Protein AF-A0AAJ6TEU2-F1 (afdb_monomer_lite)

Foldseek 3Di:
DDDDDDDDDDDDDDDDDPPDDPPDDPPPPPPDPPPPPVPDDDDDDDDDDDDPPPDPVPPDDPDPPPVPPPPDDPVVVVVVVVVVVVVVVVVVVVVVVVVVVVVVVVVVVVCVVVQCVVCVVPVDHPVVVVVVVVVVVVVVVVD

Organism: Populus euphratica (NCBI:txid75702)

InterPro domains:
  IPR053091 Photosystem II Assembly and Photoprotection-Related Protein [PTHR37752] (20-142)

Structure (mmCIF, N/CA/C/O backbone):
data_AF-A0AAJ6TEU2-F1
#
_entry.id   AF-A0AAJ6TEU2-F1
#
loop_
_atom_site.group_PDB
_atom_site.id
_atom_site.type_symbol
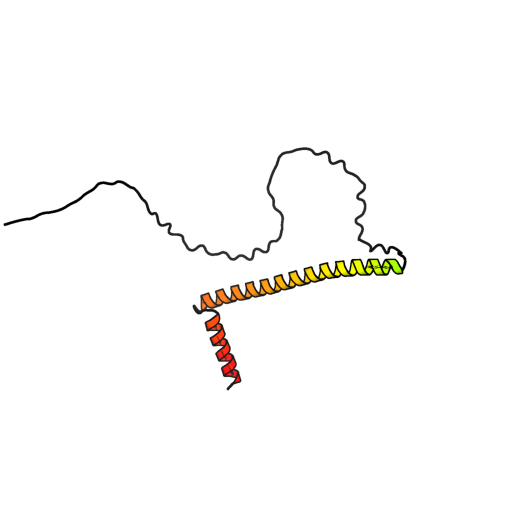_atom_site.label_atom_id
_atom_site.label_alt_id
_atom_site.label_comp_id
_atom_site.label_asym_id
_atom_site.label_entity_id
_atom_site.label_seq_id
_atom_site.pdbx_PDB_ins_code
_atom_site.Cartn_x
_atom_site.Cartn_y
_atom_site.Cartn_z
_atom_site.occupancy
_atom_site.B_iso_or_equiv
_atom_site.auth_seq_id
_atom_site.auth_comp_id
_atom_site.auth_asym_id
_atom_site.auth_atom_id
_atom_site.pdbx_PDB_model_num
ATOM 1 N N . MET A 1 1 ? 8.994 12.769 89.464 1.00 35.25 1 MET A N 1
ATOM 2 C CA . MET A 1 1 ? 10.090 11.784 89.547 1.00 35.25 1 MET A CA 1
ATOM 3 C C . MET A 1 1 ? 10.290 11.181 88.164 1.00 35.25 1 MET A C 1
ATOM 5 O O . MET A 1 1 ? 9.342 10.594 87.674 1.00 35.25 1 MET A O 1
ATOM 9 N N . VAL A 1 2 ? 11.489 11.404 87.589 1.00 37.72 2 VAL A N 1
ATOM 10 C CA . VAL A 1 2 ? 12.200 10.621 86.538 1.00 37.72 2 VAL A CA 1
ATOM 11 C C . VAL A 1 2 ? 11.447 10.463 85.195 1.00 37.72 2 VAL A C 1
ATOM 13 O O . VAL A 1 2 ? 10.457 9.755 85.142 1.00 37.72 2 VAL A O 1
ATOM 16 N N . SER A 1 3 ? 11.737 11.139 84.071 1.00 33.59 3 SER A N 1
ATOM 17 C CA . SER A 1 3 ? 12.985 11.438 83.327 1.00 33.59 3 SER A CA 1
ATOM 18 C C . SER A 1 3 ? 13.841 10.227 82.942 1.00 33.59 3 SER A C 1
ATOM 20 O O . SER A 1 3 ? 14.614 9.770 83.769 1.00 33.59 3 SER A O 1
ATOM 22 N N . MET A 1 4 ? 13.772 9.803 81.673 1.00 33.78 4 MET A N 1
ATOM 23 C CA . MET A 1 4 ? 14.919 9.493 80.787 1.00 33.78 4 MET A CA 1
ATOM 24 C C . MET A 1 4 ? 14.412 9.693 79.335 1.00 33.78 4 MET A C 1
ATOM 26 O O . MET A 1 4 ? 13.364 9.153 78.999 1.00 33.78 4 MET A O 1
ATOM 30 N N . SER A 1 5 ? 14.916 10.623 78.502 1.00 35.38 5 SER A N 1
ATOM 31 C CA . SER A 1 5 ? 16.232 10.671 77.811 1.00 35.38 5 SER A CA 1
ATOM 32 C C . SER A 1 5 ? 16.581 9.342 77.142 1.00 35.38 5 SER A C 1
ATOM 34 O O . SER A 1 5 ? 16.480 8.307 77.776 1.00 35.38 5 SER A O 1
ATOM 36 N N . SER A 1 6 ? 17.063 9.222 75.913 1.00 38.94 6 SER A N 1
ATOM 37 C CA . SER A 1 6 ? 17.474 10.091 74.800 1.00 38.94 6 SER A CA 1
ATOM 38 C C . SER A 1 6 ? 17.760 9.085 73.652 1.00 38.94 6 SER A C 1
ATOM 40 O O . SER A 1 6 ? 17.870 7.889 73.903 1.00 38.94 6 SER A O 1
ATOM 42 N N . CYS A 1 7 ? 17.797 9.441 72.374 1.00 36.44 7 CYS A N 1
ATOM 43 C CA . CYS A 1 7 ? 19.054 9.820 71.735 1.00 36.44 7 CYS A CA 1
ATOM 44 C C . CYS A 1 7 ? 18.768 10.488 70.391 1.00 36.44 7 CYS A C 1
ATOM 46 O O . CYS A 1 7 ? 18.311 9.867 69.434 1.00 36.44 7 CYS A O 1
ATOM 48 N N . LEU A 1 8 ? 19.115 11.769 70.352 1.00 40.22 8 LEU A N 1
ATOM 49 C CA . LEU A 1 8 ? 19.570 12.458 69.162 1.00 40.22 8 LEU A CA 1
ATOM 50 C C . LEU A 1 8 ? 20.833 11.758 68.648 1.00 40.22 8 LEU A C 1
ATOM 52 O O . LEU A 1 8 ? 21.784 11.574 69.405 1.00 40.22 8 LEU A O 1
ATOM 56 N N . LEU A 1 9 ? 20.876 11.467 67.355 1.00 32.38 9 LEU A N 1
ATOM 57 C CA . LEU A 1 9 ? 22.127 11.421 66.609 1.00 32.38 9 LEU A CA 1
ATOM 58 C C . LEU A 1 9 ? 21.948 12.306 65.383 1.00 32.38 9 LEU A C 1
ATOM 60 O O . LEU A 1 9 ? 21.517 11.892 64.312 1.00 32.38 9 LEU A O 1
ATOM 64 N N . SER A 1 10 ? 22.241 13.581 65.619 1.00 32.81 10 SER A N 1
ATOM 65 C CA . SER A 1 10 ? 22.648 14.511 64.583 1.00 32.81 10 SER A CA 1
ATOM 66 C C . SER A 1 10 ? 24.010 14.047 64.071 1.00 32.81 10 SER A C 1
ATOM 68 O O . SER A 1 10 ? 24.977 14.028 64.831 1.00 32.81 10 SER A O 1
ATOM 70 N N . ILE A 1 11 ? 24.088 13.657 62.801 1.00 39.66 11 ILE A N 1
ATOM 71 C CA . ILE A 1 11 ? 25.348 13.635 62.060 1.00 39.66 11 ILE A CA 1
ATOM 72 C C . ILE A 1 11 ? 25.158 14.573 60.876 1.00 39.66 11 ILE A C 1
ATOM 74 O O . ILE A 1 11 ? 24.444 14.283 59.918 1.00 39.66 11 ILE A O 1
ATOM 78 N N . ASN A 1 12 ? 25.794 15.735 61.004 1.00 43.97 12 ASN A N 1
ATOM 79 C CA . ASN A 1 12 ? 26.042 16.678 59.928 1.00 43.97 12 ASN A CA 1
ATOM 80 C C . ASN A 1 12 ? 26.707 15.966 58.745 1.00 43.97 12 ASN A C 1
ATOM 82 O O . ASN A 1 12 ? 27.789 15.399 58.880 1.00 43.97 12 ASN A O 1
ATOM 86 N N . GLY A 1 13 ? 26.089 16.078 57.575 1.00 37.38 13 GLY A N 1
ATOM 87 C CA . GLY A 1 13 ? 26.661 15.683 56.297 1.00 37.38 13 GLY A CA 1
ATOM 88 C C . GLY A 1 13 ? 25.999 16.492 55.194 1.00 37.38 13 GLY A C 1
ATOM 89 O O . GLY A 1 13 ? 24.985 16.085 54.639 1.00 37.38 13 GLY A O 1
ATOM 90 N N . ASN A 1 14 ? 26.547 17.671 54.913 1.00 44.34 14 ASN A N 1
ATOM 91 C CA . ASN A 1 14 ? 26.162 18.491 53.773 1.00 44.34 14 ASN A CA 1
ATOM 92 C C . ASN A 1 14 ? 26.343 17.697 52.472 1.00 44.34 14 ASN A C 1
ATOM 94 O O . ASN A 1 14 ? 27.474 17.487 52.051 1.00 44.34 14 ASN A O 1
ATOM 98 N N . PHE A 1 15 ? 25.251 17.352 51.795 1.00 38.97 15 PHE A N 1
ATOM 99 C CA . PHE A 1 15 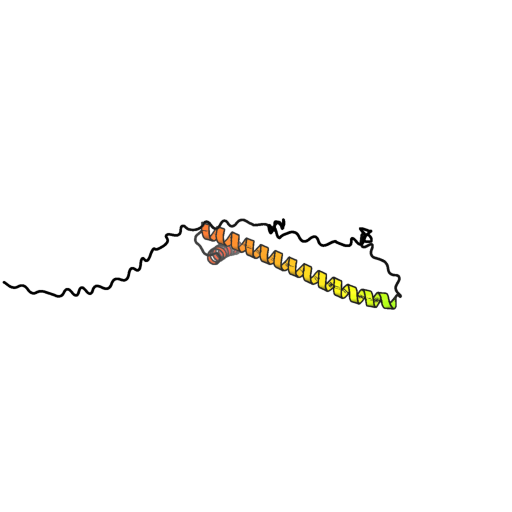? 25.234 17.226 50.340 1.00 38.97 15 PHE A CA 1
ATOM 100 C C . PHE A 1 15 ? 23.921 17.806 49.822 1.00 38.97 15 PHE A C 1
ATOM 102 O O . PHE A 1 15 ? 22.843 17.235 49.970 1.00 38.97 15 PHE A O 1
ATOM 109 N N . LEU A 1 16 ? 24.031 18.995 49.234 1.00 43.56 16 LEU A N 1
ATOM 110 C CA . LEU A 1 16 ? 22.989 19.611 48.432 1.00 43.56 16 LEU A CA 1
ATOM 111 C C . LEU A 1 16 ? 22.699 18.697 47.234 1.00 43.56 16 LEU A C 1
ATOM 113 O O . LEU A 1 16 ? 23.504 18.620 46.310 1.00 43.56 16 LEU A O 1
ATOM 117 N N . LEU A 1 17 ? 21.540 18.044 47.220 1.00 35.78 17 LEU A N 1
ATOM 118 C CA . LEU A 1 17 ? 20.937 17.533 45.992 1.00 35.78 17 LEU A CA 1
ATOM 119 C C . LEU A 1 17 ? 19.525 18.097 45.865 1.00 35.78 17 LEU A C 1
ATOM 121 O O . LEU A 1 17 ? 18.528 17.540 46.315 1.00 35.78 17 LEU A O 1
ATOM 125 N N . SER A 1 18 ? 19.493 19.267 45.233 1.00 36.03 18 SER A N 1
ATOM 126 C CA . SER A 1 18 ? 18.321 19.853 44.600 1.00 36.03 18 SER A CA 1
ATOM 127 C C . SER A 1 18 ? 17.786 18.878 43.545 1.00 36.03 18 SER A C 1
ATOM 129 O O . SER A 1 18 ? 18.328 18.790 42.446 1.00 36.03 18 SER A O 1
ATOM 131 N N . SER A 1 19 ? 16.732 18.128 43.868 1.00 40.03 19 SER A N 1
ATOM 132 C CA . SER A 1 19 ? 15.921 17.438 42.861 1.00 40.03 19 SER A CA 1
ATOM 133 C C . SER A 1 19 ? 14.805 18.380 42.421 1.00 40.03 19 SER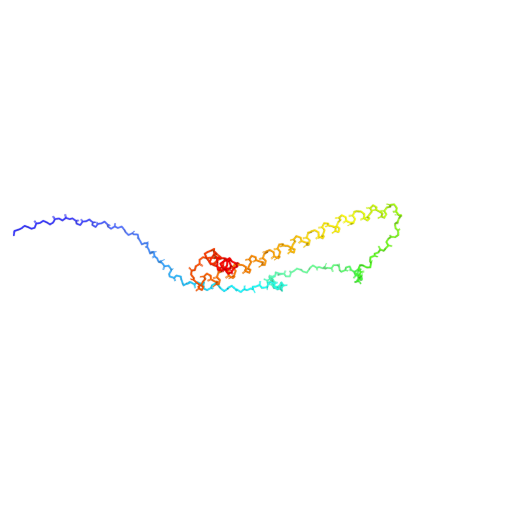 A C 1
ATOM 135 O O . SER A 1 19 ? 13.661 18.281 42.865 1.00 40.03 19 SER A O 1
ATOM 137 N N . GLN A 1 20 ? 15.157 19.341 41.568 1.00 41.75 20 GLN A N 1
ATOM 138 C CA . GLN A 1 20 ? 14.183 20.112 40.803 1.00 41.75 20 GLN A CA 1
ATOM 139 C C . GLN A 1 20 ? 13.468 19.167 39.835 1.00 41.75 20 GLN A C 1
ATOM 141 O O . GLN A 1 20 ? 14.021 18.762 38.817 1.00 41.75 20 GLN A O 1
ATOM 146 N N . TYR A 1 21 ? 12.223 18.828 40.156 1.00 47.12 21 TYR A N 1
ATOM 147 C CA . TYR A 1 21 ? 11.272 18.289 39.193 1.00 47.12 21 TYR A CA 1
ATOM 148 C C . TYR A 1 21 ? 10.964 19.380 38.157 1.00 47.12 21 TYR A C 1
ATOM 150 O O . TYR A 1 21 ? 10.438 20.428 38.540 1.00 47.12 21 TYR A O 1
ATOM 158 N N . PRO A 1 22 ? 11.241 19.195 36.854 1.00 43.25 22 PRO A N 1
ATOM 159 C CA . PRO A 1 22 ? 10.691 20.095 35.864 1.00 43.25 22 PRO A CA 1
ATOM 160 C C . PRO A 1 22 ? 9.244 19.678 35.598 1.00 43.25 22 PRO A C 1
ATOM 162 O O . PRO A 1 22 ? 8.973 18.672 34.940 1.00 43.25 22 PRO A O 1
ATOM 165 N N . SER A 1 23 ? 8.307 20.480 36.097 1.00 47.09 23 SER A N 1
ATOM 166 C CA . SER A 1 23 ? 6.917 20.511 35.647 1.00 47.09 23 SER A CA 1
ATOM 167 C C . SER A 1 23 ? 6.895 20.844 34.152 1.00 47.09 23 SER A C 1
ATOM 169 O O . SER A 1 23 ? 6.927 22.008 33.757 1.00 47.09 23 SER A O 1
ATOM 171 N N . ARG A 1 24 ? 6.912 19.817 33.298 1.00 46.25 24 ARG A N 1
ATOM 172 C CA . ARG A 1 24 ? 6.829 19.971 31.844 1.00 46.25 24 ARG A CA 1
ATOM 173 C C . ARG A 1 24 ? 5.348 19.981 31.442 1.00 46.25 24 ARG A C 1
ATOM 175 O O . ARG A 1 24 ? 4.679 18.973 31.660 1.00 46.25 24 ARG A O 1
ATOM 182 N N . PRO A 1 25 ? 4.810 21.069 30.865 1.00 57.56 25 PRO A N 1
ATOM 183 C CA . PRO A 1 25 ? 3.464 21.038 30.303 1.00 57.56 25 PRO A CA 1
ATOM 184 C C . PRO A 1 25 ? 3.423 20.056 29.119 1.00 57.56 25 PRO A C 1
ATOM 186 O O . PRO A 1 25 ? 4.448 19.873 28.448 1.00 57.56 25 PRO A O 1
ATOM 189 N N . PRO A 1 26 ? 2.272 19.417 28.835 1.00 49.03 26 PRO A N 1
ATOM 190 C CA . PRO A 1 26 ? 2.156 18.526 27.696 1.00 49.03 26 PRO A CA 1
ATOM 191 C C . PRO A 1 26 ? 2.356 19.366 26.437 1.00 49.03 26 PRO A C 1
ATOM 193 O O . PRO A 1 26 ? 1.578 20.267 26.127 1.00 49.03 26 PRO A O 1
ATOM 196 N N . THR A 1 27 ? 3.445 19.115 25.720 1.00 50.62 27 THR A N 1
ATOM 197 C CA . THR A 1 27 ? 3.661 19.712 24.408 1.00 50.62 27 THR A CA 1
ATOM 198 C C . THR A 1 27 ? 2.550 19.226 23.491 1.00 50.62 27 THR A C 1
ATOM 200 O O . THR A 1 27 ? 2.494 18.040 23.170 1.00 50.62 27 THR A O 1
ATOM 203 N N . LEU A 1 28 ? 1.676 20.143 23.076 1.00 49.06 28 LEU A N 1
ATOM 204 C CA . LEU A 1 28 ? 0.766 19.957 21.955 1.00 49.06 28 LEU A CA 1
ATOM 205 C C . LEU A 1 28 ? 1.593 19.460 20.765 1.00 49.06 28 LEU A C 1
ATOM 207 O O . LEU A 1 28 ? 2.400 20.203 20.201 1.00 49.06 28 LEU A O 1
ATOM 211 N N . VAL A 1 29 ? 1.430 18.184 20.415 1.00 56.69 29 VAL A N 1
ATOM 212 C CA . VAL A 1 29 ? 2.021 17.611 19.209 1.00 56.69 29 VAL A CA 1
ATOM 213 C C . VAL A 1 29 ? 1.290 18.262 18.045 1.00 56.69 29 VAL A C 1
ATOM 215 O O . VAL A 1 29 ? 0.215 17.832 17.637 1.00 56.69 29 VAL A O 1
ATOM 218 N N . LYS A 1 30 ? 1.844 19.367 17.543 1.00 46.47 30 LYS A N 1
ATOM 219 C CA . LYS A 1 30 ? 1.417 19.990 16.294 1.00 46.47 30 LYS A CA 1
ATOM 220 C C . LYS A 1 30 ? 1.756 19.017 15.164 1.00 46.47 30 LYS A C 1
ATOM 222 O O . LYS A 1 30 ? 2.808 19.124 14.540 1.00 46.47 30 LYS A O 1
ATOM 227 N N . TRP A 1 31 ? 0.869 18.053 14.928 1.00 45.06 31 TRP A N 1
ATOM 228 C CA . TRP A 1 31 ? 0.897 17.157 13.777 1.00 45.06 31 TRP A CA 1
ATOM 229 C C . TRP A 1 31 ? 0.470 17.952 12.541 1.00 45.06 31 TRP A C 1
ATOM 231 O O . TRP A 1 31 ? -0.672 17.916 12.092 1.00 45.06 31 TRP A O 1
ATOM 241 N N . GLY A 1 32 ? 1.380 18.786 12.046 1.00 50.19 32 GLY A N 1
ATOM 242 C CA . GLY A 1 32 ? 1.239 19.401 10.738 1.00 50.19 32 GLY A CA 1
ATOM 243 C C . GLY A 1 32 ? 1.675 18.389 9.692 1.00 50.19 32 GLY A C 1
ATOM 244 O O . GLY A 1 32 ? 2.800 17.899 9.761 1.00 50.19 32 GLY A O 1
ATOM 245 N N . PHE A 1 33 ? 0.820 18.111 8.710 1.00 47.44 33 PHE A N 1
ATOM 246 C CA . PHE A 1 33 ? 1.263 17.528 7.450 1.00 47.44 33 PHE A CA 1
ATOM 247 C C . PHE A 1 33 ? 2.269 18.502 6.822 1.00 47.44 33 PHE A C 1
ATOM 249 O O . PHE A 1 33 ? 1.896 19.434 6.111 1.00 47.44 33 PHE A O 1
ATOM 256 N N . ARG A 1 34 ? 3.559 18.336 7.131 1.00 44.03 34 ARG A N 1
ATOM 257 C CA . ARG A 1 34 ? 4.626 18.901 6.314 1.00 44.03 34 ARG A CA 1
ATOM 258 C C . ARG A 1 34 ? 4.621 18.094 5.029 1.00 44.03 34 ARG A C 1
ATOM 260 O O . ARG A 1 34 ? 5.218 17.031 4.933 1.00 44.03 34 ARG A O 1
ATOM 267 N N . MET A 1 35 ? 3.863 18.595 4.066 1.00 42.75 35 MET A N 1
ATOM 268 C CA . MET A 1 35 ? 4.158 18.342 2.673 1.00 42.75 35 MET A CA 1
ATOM 269 C C . MET A 1 35 ? 5.539 18.962 2.450 1.00 42.75 35 MET A C 1
ATOM 271 O O . MET A 1 35 ? 5.657 20.189 2.453 1.00 42.75 35 MET A O 1
ATOM 275 N N . ASP A 1 36 ? 6.583 18.139 2.368 1.00 48.50 36 ASP A N 1
ATOM 276 C CA . ASP A 1 36 ? 7.880 18.582 1.865 1.00 48.50 36 ASP A CA 1
ATOM 277 C C . ASP A 1 36 ? 7.662 19.021 0.412 1.00 48.50 36 ASP A C 1
ATOM 279 O O . ASP A 1 36 ? 7.684 18.238 -0.534 1.00 48.50 36 ASP A O 1
ATOM 283 N N . GLN A 1 37 ? 7.345 20.302 0.239 1.00 47.44 37 GLN A N 1
ATOM 284 C CA . GLN A 1 37 ? 7.734 21.009 -0.962 1.00 47.44 37 GLN A CA 1
ATOM 285 C C . GLN A 1 37 ? 9.222 21.264 -0.785 1.00 47.44 37 GLN A C 1
ATOM 287 O O . GLN A 1 37 ? 9.610 22.150 -0.022 1.00 47.44 37 GLN A O 1
ATOM 292 N N . ASP A 1 38 ? 10.038 20.452 -1.452 1.00 46.84 38 ASP A N 1
ATOM 293 C CA . ASP A 1 38 ? 11.479 20.640 -1.592 1.00 46.84 38 ASP A CA 1
ATOM 294 C C . ASP A 1 38 ? 11.768 21.956 -2.342 1.00 46.84 38 ASP A C 1
ATOM 296 O O . ASP A 1 38 ? 12.156 21.986 -3.506 1.00 46.84 38 ASP A O 1
ATOM 300 N N . GLY A 1 39 ? 11.541 23.080 -1.665 1.00 46.31 39 GLY A N 1
ATOM 301 C CA . GLY A 1 39 ? 12.047 24.400 -1.997 1.00 46.31 39 GLY A CA 1
ATOM 302 C C . GLY A 1 39 ? 13.337 24.601 -1.218 1.00 46.31 39 GLY A C 1
ATOM 303 O O . GLY A 1 39 ? 13.330 25.052 -0.072 1.00 46.31 39 GLY A O 1
ATOM 304 N N . SER A 1 40 ? 14.451 24.204 -1.824 1.00 55.34 40 SER A N 1
ATOM 305 C CA . SER A 1 40 ? 15.789 24.284 -1.246 1.00 55.34 40 SER A CA 1
ATOM 306 C C . SER A 1 40 ? 16.111 25.695 -0.735 1.00 55.34 40 SER A C 1
ATOM 308 O O . SER A 1 40 ? 16.357 26.609 -1.520 1.00 55.34 40 SER A O 1
ATOM 310 N N . SER A 1 41 ? 16.191 25.863 0.582 1.00 51.47 41 SER A N 1
ATOM 311 C CA . SER A 1 41 ? 16.839 27.016 1.213 1.00 51.47 41 SER A CA 1
ATOM 312 C C . SER A 1 41 ? 17.995 26.524 2.081 1.00 51.47 41 SER A C 1
ATOM 314 O O . SER A 1 41 ? 17.925 26.431 3.303 1.00 51.47 41 SER A O 1
ATOM 316 N N . VAL A 1 42 ? 19.095 26.168 1.412 1.00 49.72 42 VAL A N 1
ATOM 317 C CA . VAL A 1 42 ? 20.385 25.929 2.068 1.00 49.72 42 VAL A CA 1
ATOM 318 C C . VAL A 1 42 ? 21.089 27.271 2.220 1.00 49.72 42 VAL A C 1
ATOM 320 O O . VAL A 1 42 ? 21.754 27.765 1.312 1.00 49.72 42 VAL A O 1
ATOM 323 N N . THR A 1 43 ? 20.966 27.864 3.401 1.00 53.69 43 THR A N 1
ATOM 324 C CA . THR A 1 43 ? 21.780 29.009 3.806 1.00 53.69 43 THR A CA 1
ATOM 325 C C . THR A 1 43 ? 23.131 28.499 4.308 1.00 53.69 43 THR A C 1
ATOM 327 O O . THR A 1 43 ? 23.270 28.153 5.478 1.00 53.69 43 THR A O 1
ATOM 330 N N . LYS A 1 44 ? 24.153 28.465 3.446 1.00 47.16 44 LYS A N 1
ATOM 331 C CA . LYS A 1 44 ? 25.565 28.461 3.874 1.00 47.16 44 LYS A CA 1
ATOM 332 C C . LYS A 1 44 ? 26.405 29.334 2.942 1.00 47.16 44 LYS A C 1
ATOM 334 O O . LYS A 1 44 ? 26.828 28.909 1.874 1.00 47.16 44 LYS A O 1
ATOM 339 N N . ARG A 1 45 ? 26.670 30.567 3.388 1.00 54.94 45 ARG A N 1
ATOM 340 C CA . ARG A 1 45 ? 27.771 31.402 2.884 1.00 54.94 45 ARG A CA 1
ATOM 341 C C . ARG A 1 45 ? 29.094 30.695 3.174 1.00 54.94 45 ARG A C 1
ATOM 343 O O . ARG A 1 45 ? 29.446 30.552 4.342 1.00 54.94 45 ARG A O 1
ATOM 350 N N . ILE A 1 46 ? 29.859 30.363 2.137 1.00 49.34 46 ILE A N 1
ATOM 351 C CA . ILE A 1 46 ? 31.310 30.175 2.234 1.00 49.34 46 ILE A CA 1
ATOM 352 C C . ILE A 1 46 ? 31.967 30.927 1.071 1.00 49.34 46 ILE A C 1
ATOM 354 O O . ILE A 1 46 ? 31.814 30.571 -0.089 1.00 49.34 46 ILE A O 1
ATOM 358 N N . LYS A 1 47 ? 32.624 32.026 1.454 1.00 46.72 47 LYS A N 1
ATOM 359 C CA . LYS A 1 47 ? 33.913 32.558 0.987 1.00 46.72 47 LYS A CA 1
ATOM 360 C C . LYS A 1 47 ? 34.297 32.328 -0.488 1.00 46.72 47 LYS A C 1
ATOM 362 O O . LYS A 1 47 ? 34.602 31.217 -0.901 1.00 46.72 47 LYS A O 1
ATOM 367 N N . SER A 1 48 ? 34.393 33.445 -1.214 1.00 56.31 48 SER A N 1
ATOM 368 C CA . SER A 1 48 ? 35.000 33.605 -2.538 1.00 56.31 48 SER A CA 1
ATOM 369 C C . SER A 1 48 ? 36.231 32.733 -2.781 1.00 56.31 48 SER A C 1
ATOM 371 O O . SER A 1 48 ? 37.267 32.918 -2.143 1.00 56.31 48 SER A O 1
ATOM 373 N N . GLN A 1 49 ? 36.147 31.904 -3.818 1.00 54.75 49 GLN A N 1
ATOM 374 C CA . GLN A 1 49 ? 37.288 31.524 -4.639 1.00 54.75 49 GLN A CA 1
ATOM 375 C C . GLN A 1 49 ? 36.805 31.503 -6.092 1.00 54.75 49 GLN A C 1
ATOM 377 O O . GLN A 1 49 ? 35.934 30.720 -6.464 1.00 54.75 49 GLN A O 1
ATOM 382 N N . ALA A 1 50 ? 37.304 32.445 -6.893 1.00 58.22 50 ALA A N 1
ATOM 383 C CA . ALA A 1 50 ? 37.007 32.543 -8.314 1.00 58.22 50 ALA A CA 1
ATOM 384 C C . ALA A 1 50 ? 37.635 31.351 -9.045 1.00 58.22 50 ALA A C 1
ATOM 386 O O . ALA A 1 50 ? 38.811 31.372 -9.407 1.00 58.22 50 ALA A O 1
ATOM 387 N N . PHE A 1 51 ? 36.842 30.309 -9.270 1.00 55.62 51 PHE A N 1
ATOM 388 C CA . PHE A 1 51 ? 37.166 29.294 -10.257 1.00 55.62 51 PHE A CA 1
ATOM 389 C C . PHE A 1 51 ? 36.811 29.859 -11.628 1.00 55.62 51 PHE A C 1
ATOM 391 O O . PHE A 1 51 ? 35.646 30.098 -11.939 1.00 55.62 51 PHE A O 1
ATOM 398 N N . ARG A 1 52 ? 37.838 30.119 -12.440 1.00 59.34 52 ARG A N 1
ATOM 399 C CA . ARG A 1 52 ? 37.687 30.392 -13.869 1.00 59.34 52 ARG A CA 1
ATOM 400 C C . ARG A 1 52 ? 37.071 29.153 -14.515 1.00 59.34 52 ARG A C 1
ATOM 402 O O . ARG A 1 52 ? 37.775 28.199 -14.830 1.00 59.34 52 ARG A O 1
ATOM 409 N N . ILE A 1 53 ? 35.751 29.167 -14.672 1.00 55.09 53 ILE A N 1
ATOM 410 C CA . ILE A 1 53 ? 35.030 28.200 -15.491 1.00 55.09 53 ILE A CA 1
ATOM 411 C C . ILE A 1 53 ? 35.454 28.487 -16.930 1.00 55.09 53 ILE A C 1
ATOM 413 O O . ILE A 1 53 ? 35.073 29.504 -17.509 1.00 55.09 53 ILE A O 1
ATOM 417 N N . LEU A 1 54 ? 36.289 27.612 -17.487 1.00 62.72 54 LEU A N 1
ATOM 418 C CA . LEU A 1 54 ? 36.487 27.517 -18.924 1.00 62.72 54 LEU A CA 1
ATOM 419 C C . LEU A 1 54 ? 35.134 27.092 -19.507 1.00 62.72 54 LEU A C 1
ATOM 421 O O . LEU A 1 54 ? 34.793 25.911 -19.519 1.00 62.72 54 LEU A O 1
ATOM 425 N N . ALA A 1 55 ? 34.316 28.075 -19.877 1.00 56.31 55 ALA A N 1
ATOM 426 C CA . ALA A 1 55 ? 33.057 27.848 -20.558 1.00 56.31 55 ALA A CA 1
ATOM 427 C C . ALA A 1 55 ? 33.381 27.161 -21.886 1.00 56.31 55 ALA A C 1
ATOM 429 O O . ALA A 1 55 ? 33.946 27.779 -22.782 1.00 56.31 55 ALA A O 1
ATOM 430 N N . ASN A 1 56 ? 33.071 25.870 -21.988 1.00 60.53 56 ASN A N 1
ATOM 431 C CA . ASN A 1 56 ? 33.000 25.200 -23.273 1.00 60.53 56 ASN A CA 1
ATOM 432 C C . ASN A 1 56 ? 31.677 25.641 -23.928 1.00 60.53 56 ASN A C 1
ATOM 434 O O . ASN A 1 56 ? 30.617 25.280 -23.412 1.00 60.53 56 ASN A O 1
ATOM 438 N N . PRO A 1 57 ? 31.695 26.424 -25.021 1.00 56.81 57 PRO A N 1
ATOM 439 C CA . PRO A 1 57 ? 30.479 26.938 -25.648 1.00 56.81 57 PRO A CA 1
ATOM 440 C C . PRO A 1 57 ? 29.708 25.882 -26.459 1.00 56.81 57 PRO A C 1
ATOM 442 O O . PRO A 1 57 ? 28.771 26.233 -27.166 1.00 56.81 57 PRO A O 1
ATOM 445 N N . ASN A 1 58 ? 30.058 24.594 -26.368 1.00 57.81 58 ASN A N 1
ATOM 446 C CA . ASN A 1 58 ? 29.489 23.551 -27.222 1.00 57.81 58 ASN A CA 1
ATOM 447 C C . ASN A 1 58 ? 28.389 22.694 -26.571 1.00 57.81 58 ASN A C 1
ATOM 449 O O . ASN A 1 58 ? 28.242 21.521 -26.902 1.00 57.81 58 ASN A O 1
ATOM 453 N N . VAL A 1 59 ? 27.579 23.265 -25.676 1.00 58.66 59 VAL A N 1
ATOM 454 C CA . VAL A 1 59 ? 26.304 22.641 -25.265 1.00 58.66 59 VAL A CA 1
ATOM 455 C C . VAL A 1 59 ? 25.158 23.423 -25.894 1.00 58.66 59 VAL A C 1
ATOM 457 O O . VAL A 1 59 ? 24.364 24.098 -25.246 1.00 58.66 59 VAL A O 1
ATOM 460 N N . SER A 1 60 ? 25.146 23.352 -27.220 1.00 56.09 60 SER A N 1
ATOM 461 C CA . SER A 1 60 ? 23.979 23.626 -28.040 1.00 56.09 60 SER A CA 1
ATOM 462 C C . SER A 1 60 ? 23.009 22.457 -27.911 1.00 56.09 60 SER A C 1
ATOM 464 O O . SER A 1 60 ? 23.406 21.296 -27.984 1.00 56.09 60 SER A O 1
ATOM 466 N N . GLY A 1 61 ? 21.728 22.784 -27.785 1.00 48.84 61 GLY A N 1
ATOM 467 C CA . GLY A 1 61 ? 20.663 21.866 -28.145 1.00 48.84 61 GLY A CA 1
ATOM 468 C C . GLY A 1 61 ? 20.021 21.177 -26.957 1.00 48.84 61 GLY A C 1
ATOM 469 O O . GLY A 1 61 ? 20.315 20.030 -26.636 1.00 48.84 61 GLY A O 1
ATOM 470 N N . ASN A 1 62 ? 19.021 21.860 -26.406 1.00 58.66 62 ASN A N 1
ATOM 471 C CA . ASN A 1 62 ? 17.769 21.234 -26.005 1.00 58.66 62 ASN A CA 1
ATOM 472 C C . ASN A 1 62 ? 17.273 20.323 -27.146 1.00 58.66 62 ASN A C 1
ATOM 474 O O . ASN A 1 62 ? 16.488 20.735 -27.997 1.00 58.66 62 ASN A O 1
ATOM 478 N N . SER A 1 63 ? 17.798 19.105 -27.211 1.00 50.94 63 SER A N 1
ATOM 479 C CA . SER A 1 63 ? 17.222 18.043 -28.004 1.00 50.94 63 SER A CA 1
ATOM 480 C C . SER A 1 63 ? 16.225 17.358 -27.085 1.00 50.94 63 SER A C 1
ATOM 482 O O . SER A 1 63 ? 16.580 16.738 -26.082 1.00 50.94 63 SER A O 1
ATOM 484 N N . ASN A 1 64 ? 14.942 17.444 -27.441 1.00 55.06 64 ASN A N 1
ATOM 485 C CA . ASN A 1 64 ? 14.074 16.301 -27.190 1.00 55.06 64 ASN A CA 1
ATOM 486 C C . ASN A 1 64 ? 14.901 15.057 -27.540 1.00 55.06 64 ASN A C 1
ATOM 488 O O . ASN A 1 64 ? 15.501 15.075 -28.621 1.00 55.06 64 ASN A O 1
ATOM 492 N N . PRO A 1 65 ? 14.971 14.012 -26.695 1.00 56.62 65 PRO A N 1
ATOM 493 C CA . PRO A 1 65 ? 15.551 12.749 -27.110 1.00 56.62 65 PRO A CA 1
ATOM 494 C C . PRO A 1 65 ? 14.596 12.172 -28.158 1.00 56.62 65 PRO A C 1
ATOM 496 O O . PRO A 1 65 ? 13.782 11.295 -27.874 1.00 56.62 65 PRO A O 1
ATOM 499 N N . MET A 1 66 ? 14.618 12.746 -29.364 1.00 57.56 66 MET A N 1
ATOM 500 C CA . MET A 1 66 ? 14.047 12.180 -30.559 1.00 57.56 66 MET A CA 1
ATOM 501 C C . MET A 1 66 ? 14.742 10.846 -30.643 1.00 57.56 66 MET A C 1
ATOM 503 O O . MET A 1 66 ? 15.942 10.792 -30.883 1.00 57.56 66 MET A O 1
ATOM 507 N N . LYS A 1 67 ? 13.991 9.813 -30.261 1.00 66.38 67 LYS A N 1
ATOM 508 C CA . LYS A 1 67 ? 14.388 8.417 -30.238 1.00 66.38 67 LYS A CA 1
ATOM 509 C C . LYS A 1 67 ? 15.134 8.153 -31.536 1.00 66.38 67 LYS A C 1
ATOM 511 O O . LYS A 1 67 ? 14.498 8.006 -32.576 1.00 66.38 67 LYS A O 1
ATOM 516 N N . GLU A 1 68 ? 16.459 8.200 -31.470 1.00 68.88 68 GLU A N 1
ATOM 517 C CA . GLU A 1 68 ? 17.304 8.082 -32.643 1.00 68.88 68 GLU A CA 1
ATOM 518 C C . GLU A 1 68 ? 17.072 6.673 -33.168 1.00 68.88 68 GLU A C 1
ATOM 520 O O . GLU A 1 68 ? 17.365 5.678 -32.497 1.00 68.88 68 GLU A O 1
ATOM 525 N N . VAL A 1 69 ? 16.393 6.584 -34.310 1.00 65.56 69 VAL A N 1
ATOM 526 C CA . VAL A 1 69 ? 16.118 5.307 -34.955 1.00 65.56 69 VAL A CA 1
ATOM 527 C C . VAL A 1 69 ? 17.414 4.909 -35.634 1.00 65.56 69 VAL A C 1
ATOM 529 O O . VAL A 1 69 ? 17.650 5.214 -36.798 1.00 65.56 69 VAL A O 1
ATOM 532 N N . ILE A 1 70 ? 18.289 4.275 -34.862 1.00 71.38 70 ILE A N 1
ATOM 533 C CA . ILE A 1 70 ? 19.511 3.690 -35.390 1.00 71.38 70 ILE A CA 1
ATOM 534 C C . ILE A 1 70 ? 19.068 2.506 -36.254 1.00 71.38 70 ILE A C 1
ATOM 536 O O . ILE A 1 70 ? 18.465 1.551 -35.755 1.00 71.38 70 ILE A O 1
ATOM 540 N N . MET A 1 71 ? 19.316 2.602 -37.560 1.00 76.81 71 MET A N 1
ATOM 541 C CA . MET A 1 71 ? 19.114 1.505 -38.503 1.00 76.81 71 MET A CA 1
ATOM 542 C C . MET A 1 71 ? 20.189 0.457 -38.237 1.00 76.81 71 MET A C 1
ATOM 544 O O . MET A 1 71 ? 21.299 0.534 -38.751 1.00 76.81 71 MET A O 1
ATOM 548 N N . VAL A 1 72 ? 19.857 -0.478 -37.354 1.00 74.06 72 VAL A N 1
ATOM 549 C CA . VAL A 1 72 ? 20.695 -1.625 -37.010 1.00 74.06 72 VAL A CA 1
ATOM 550 C C . VAL A 1 72 ? 20.162 -2.849 -37.745 1.00 74.06 72 VAL A C 1
ATOM 552 O O . VAL A 1 72 ? 18.951 -2.979 -37.950 1.00 74.06 72 VAL A O 1
ATOM 555 N N . ASP A 1 73 ? 21.054 -3.770 -38.096 1.00 90.62 73 ASP A N 1
ATOM 556 C CA . ASP A 1 73 ? 20.691 -5.050 -38.683 1.00 90.62 73 ASP A CA 1
ATOM 557 C C . ASP A 1 73 ? 19.616 -5.789 -37.864 1.00 90.62 73 ASP A C 1
ATOM 559 O O . ASP A 1 73 ? 19.635 -5.788 -36.626 1.00 90.62 73 ASP A O 1
ATOM 563 N N . PRO A 1 74 ? 18.675 -6.482 -38.529 1.00 82.31 74 PRO A N 1
ATOM 564 C CA . PRO A 1 74 ? 17.503 -7.069 -37.881 1.00 82.31 74 PRO A CA 1
ATOM 565 C C . PRO A 1 74 ? 17.846 -8.131 -36.824 1.00 82.31 74 PRO A C 1
ATOM 567 O O . PRO A 1 74 ? 17.063 -8.358 -35.897 1.00 82.31 74 PRO A O 1
ATOM 570 N N . LEU A 1 75 ? 19.008 -8.782 -36.933 1.00 85.44 75 LEU A N 1
ATOM 571 C CA . LEU A 1 75 ? 19.489 -9.747 -35.941 1.00 85.44 75 LEU A CA 1
ATOM 572 C C . LEU A 1 75 ? 20.006 -9.059 -34.671 1.00 85.44 75 LEU A C 1
ATOM 574 O O . LEU A 1 75 ? 19.659 -9.470 -33.560 1.00 85.44 75 LEU A O 1
ATOM 578 N N . GLU A 1 76 ? 20.769 -7.980 -34.815 1.00 83.62 76 GLU A N 1
ATOM 579 C CA . GLU A 1 76 ? 21.305 -7.211 -33.691 1.00 83.62 76 GLU A CA 1
ATOM 580 C C . GLU A 1 76 ? 20.219 -6.369 -33.010 1.00 83.62 76 GLU A C 1
ATOM 582 O O . GLU A 1 76 ? 20.162 -6.306 -31.778 1.00 83.62 76 GLU A O 1
ATOM 587 N N . ALA A 1 77 ? 19.270 -5.827 -33.779 1.00 85.88 77 ALA A N 1
ATOM 588 C CA . ALA A 1 77 ? 18.115 -5.098 -33.263 1.00 85.88 77 ALA A CA 1
ATOM 589 C C . ALA A 1 77 ? 17.287 -5.941 -32.276 1.00 85.88 77 ALA A C 1
ATOM 591 O O . ALA A 1 77 ? 16.856 -5.436 -31.238 1.00 85.88 77 ALA A O 1
ATOM 592 N N . LYS A 1 78 ? 17.116 -7.246 -32.536 1.00 88.44 78 LYS A N 1
ATOM 593 C CA . LYS A 1 78 ? 16.415 -8.161 -31.615 1.00 88.44 78 LYS A CA 1
ATOM 594 C C . LYS A 1 78 ? 17.165 -8.339 -30.297 1.00 88.44 78 LYS A C 1
ATOM 596 O O . LYS A 1 78 ? 16.547 -8.321 -29.230 1.00 88.44 78 LYS A O 1
ATOM 601 N N . GLN A 1 79 ? 18.488 -8.488 -30.348 1.00 89.50 79 GLN A N 1
ATOM 602 C CA . GLN A 1 79 ? 19.302 -8.647 -29.142 1.00 89.50 79 GLN A CA 1
ATOM 603 C C . GLN A 1 79 ? 19.358 -7.354 -28.319 1.00 89.50 79 GLN A C 1
ATOM 605 O O . GLN A 1 79 ? 19.237 -7.393 -27.090 1.00 89.50 79 GLN A O 1
ATOM 610 N N . LEU A 1 80 ? 19.485 -6.201 -28.982 1.00 86.56 80 LEU A N 1
ATOM 611 C CA . LEU A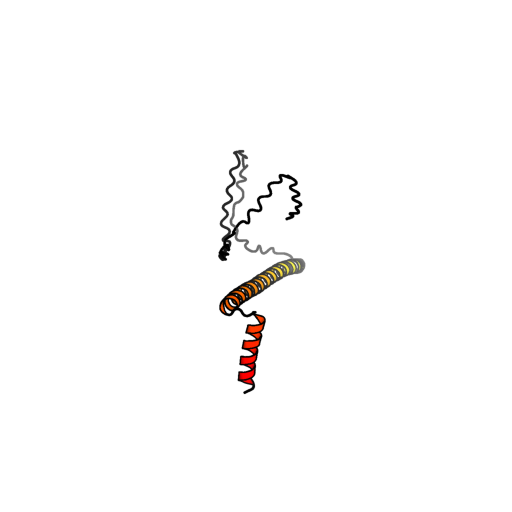 1 80 ? 19.444 -4.887 -28.342 1.00 86.56 80 LEU A CA 1
ATOM 612 C C . LEU A 1 80 ? 18.068 -4.607 -27.730 1.00 86.56 80 LEU A C 1
ATOM 614 O O . LEU A 1 80 ? 17.995 -4.195 -26.572 1.00 86.56 80 LEU A O 1
ATOM 618 N N . ALA A 1 81 ? 16.980 -4.922 -28.436 1.00 85.81 81 ALA A N 1
ATOM 619 C CA . ALA A 1 81 ? 15.625 -4.811 -27.906 1.00 85.81 81 ALA A CA 1
ATOM 620 C C . ALA A 1 81 ? 15.420 -5.705 -26.677 1.00 85.81 81 ALA A C 1
ATOM 622 O O . ALA A 1 81 ? 14.843 -5.258 -25.690 1.00 85.81 81 ALA A O 1
ATOM 623 N N . ALA A 1 82 ? 15.944 -6.935 -26.675 1.00 92.25 82 ALA A N 1
ATOM 624 C CA . ALA A 1 82 ? 15.870 -7.816 -25.511 1.00 92.25 82 ALA A CA 1
ATOM 625 C C . ALA A 1 82 ? 16.636 -7.253 -24.297 1.00 92.25 82 ALA A C 1
ATOM 627 O O . ALA A 1 82 ? 16.159 -7.351 -23.162 1.00 92.25 82 ALA A O 1
ATOM 628 N N . LYS A 1 83 ? 17.805 -6.633 -24.515 1.00 93.00 83 LYS A N 1
ATOM 629 C CA . LYS A 1 83 ? 18.560 -5.938 -23.456 1.00 93.00 83 LYS A CA 1
ATOM 630 C C . LYS A 1 83 ? 17.784 -4.730 -22.918 1.00 93.00 83 LYS A C 1
ATOM 632 O O . LYS A 1 83 ? 17.624 -4.618 -21.701 1.00 93.00 83 LYS A O 1
ATOM 637 N N . GLN A 1 84 ? 17.236 -3.892 -23.799 1.00 87.94 84 GLN A N 1
ATOM 638 C CA . GLN A 1 84 ? 16.445 -2.721 -23.408 1.00 87.94 84 GLN A CA 1
ATOM 639 C C . GLN A 1 84 ? 15.131 -3.103 -22.716 1.00 87.94 84 GLN A C 1
ATOM 641 O O . GLN A 1 84 ? 14.779 -2.507 -21.704 1.00 87.94 84 GLN A O 1
ATOM 646 N N . MET A 1 85 ? 14.447 -4.152 -23.177 1.00 90.69 85 MET A N 1
ATOM 647 C CA . MET A 1 85 ? 13.229 -4.677 -22.552 1.00 90.69 85 MET A CA 1
ATOM 648 C C . MET A 1 85 ? 13.479 -5.075 -21.094 1.00 90.69 85 MET A C 1
ATOM 650 O O . MET A 1 85 ? 12.700 -4.725 -20.208 1.00 90.69 85 MET A O 1
ATOM 654 N N . LYS A 1 86 ? 14.598 -5.759 -20.812 1.00 93.50 86 LYS A N 1
ATOM 655 C CA . LYS A 1 86 ? 14.983 -6.107 -19.435 1.00 93.50 86 LYS A CA 1
ATOM 656 C C . LYS A 1 86 ? 15.210 -4.862 -18.581 1.00 93.50 86 LYS A C 1
ATOM 658 O O . LYS A 1 86 ? 14.826 -4.845 -17.413 1.00 93.50 86 LYS A O 1
ATOM 663 N N . GLU A 1 87 ? 15.830 -3.826 -19.136 1.00 92.12 87 GLU A N 1
ATOM 664 C CA . GLU A 1 87 ? 16.063 -2.576 -18.418 1.00 92.12 87 GLU A CA 1
ATOM 665 C C . GLU A 1 87 ? 14.765 -1.804 -18.141 1.00 92.12 87 GLU A C 1
ATOM 667 O O . GLU A 1 87 ? 14.527 -1.410 -16.996 1.00 92.12 87 GLU A O 1
ATOM 672 N N . ILE A 1 88 ? 13.892 -1.668 -19.143 1.00 90.56 88 ILE A N 1
ATOM 673 C CA . ILE A 1 88 ? 12.563 -1.055 -19.009 1.00 90.56 88 ILE A CA 1
ATOM 674 C C . ILE A 1 88 ? 11.760 -1.792 -17.935 1.00 90.56 88 ILE A C 1
ATOM 676 O O . ILE A 1 88 ? 11.250 -1.168 -17.004 1.00 90.56 88 ILE A O 1
ATOM 680 N N . GLN A 1 89 ? 11.740 -3.125 -17.979 1.00 95.31 89 GLN A N 1
ATOM 681 C CA . GLN A 1 89 ? 11.003 -3.933 -17.014 1.00 95.31 89 GLN A CA 1
ATOM 682 C C . GLN A 1 89 ? 11.509 -3.744 -15.574 1.00 95.31 89 GLN A C 1
ATOM 684 O O . GLN A 1 89 ? 10.704 -3.682 -14.642 1.00 95.31 89 GLN A O 1
ATOM 689 N N . ARG A 1 90 ? 12.827 -3.628 -15.353 1.00 95.56 90 ARG A N 1
ATOM 690 C CA . ARG A 1 90 ? 13.373 -3.329 -14.015 1.00 95.56 90 ARG A CA 1
ATOM 691 C C . ARG A 1 90 ? 12.901 -1.964 -13.515 1.00 95.56 90 ARG A C 1
ATOM 693 O O . ARG A 1 90 ? 12.462 -1.863 -12.369 1.00 95.56 90 ARG A O 1
ATOM 700 N N . ARG A 1 91 ? 12.948 -0.941 -14.375 1.00 94.25 91 ARG A N 1
ATOM 701 C CA . ARG A 1 91 ? 12.495 0.420 -14.044 1.00 94.25 91 ARG A CA 1
ATOM 702 C C . ARG A 1 91 ? 11.002 0.444 -13.704 1.00 94.25 91 ARG A C 1
ATOM 704 O O . ARG A 1 91 ? 10.610 1.056 -12.714 1.00 94.25 91 ARG A O 1
ATOM 711 N N . GLU A 1 92 ? 10.171 -0.258 -14.469 1.00 95.69 92 GLU A N 1
ATOM 712 C CA . GLU A 1 92 ? 8.731 -0.358 -14.206 1.00 95.69 92 GLU A CA 1
ATOM 713 C C . GLU A 1 92 ? 8.417 -1.089 -12.902 1.00 95.69 92 GLU A C 1
ATOM 715 O O . GLU A 1 92 ? 7.623 -0.600 -12.098 1.00 95.69 92 GLU A O 1
ATOM 720 N N . ARG A 1 93 ? 9.062 -2.235 -12.652 1.00 96.19 93 ARG A N 1
ATOM 721 C CA . ARG A 1 93 ? 8.884 -2.984 -11.398 1.00 96.19 93 ARG A CA 1
ATOM 722 C C . ARG A 1 93 ? 9.240 -2.130 -10.187 1.00 96.19 93 ARG A C 1
ATOM 724 O O . ARG A 1 93 ? 8.520 -2.166 -9.194 1.00 96.19 93 ARG A O 1
ATOM 731 N N . PHE A 1 94 ? 10.312 -1.346 -10.275 1.00 95.81 94 PHE A N 1
ATOM 732 C CA . PHE A 1 94 ? 10.705 -0.429 -9.210 1.00 95.81 94 PHE A CA 1
ATOM 733 C C . PHE A 1 94 ? 9.648 0.657 -8.963 1.00 95.81 94 PHE A C 1
ATOM 735 O O . PHE A 1 94 ? 9.230 0.856 -7.824 1.00 95.81 94 PHE A O 1
ATOM 742 N N . LYS A 1 95 ? 9.144 1.304 -10.026 1.00 96.44 95 LYS A N 1
ATOM 743 C CA . LYS A 1 95 ? 8.065 2.301 -9.911 1.00 96.44 95 LYS A CA 1
ATOM 744 C C . LYS A 1 95 ? 6.805 1.716 -9.271 1.00 96.44 95 LYS A C 1
ATOM 746 O O . LYS A 1 95 ? 6.244 2.336 -8.374 1.00 96.44 95 LYS A O 1
ATOM 751 N N . ARG A 1 96 ? 6.397 0.510 -9.681 1.00 96.56 96 ARG A N 1
ATOM 752 C CA . ARG A 1 96 ? 5.233 -0.183 -9.105 1.00 96.56 96 ARG A CA 1
ATOM 753 C C . ARG A 1 96 ? 5.412 -0.464 -7.615 1.00 96.56 96 ARG A C 1
ATOM 755 O O . ARG A 1 96 ? 4.500 -0.204 -6.843 1.00 96.56 96 ARG A O 1
ATOM 762 N N . ARG A 1 97 ? 6.587 -0.944 -7.196 1.00 96.69 97 ARG A N 1
ATOM 763 C CA . ARG A 1 97 ? 6.884 -1.186 -5.771 1.00 96.69 97 ARG A CA 1
ATOM 764 C C . ARG A 1 97 ? 6.770 0.093 -4.948 1.00 96.69 97 ARG A C 1
ATOM 766 O O . ARG A 1 97 ? 6.066 0.100 -3.949 1.00 96.69 97 ARG A O 1
ATOM 773 N N . ARG A 1 98 ? 7.353 1.191 -5.433 1.00 97.06 98 ARG A N 1
ATOM 774 C CA . ARG A 1 98 ? 7.280 2.492 -4.756 1.00 97.06 98 ARG A CA 1
ATOM 775 C C . ARG A 1 98 ? 5.847 3.017 -4.632 1.00 97.06 98 ARG A C 1
ATOM 777 O O . ARG A 1 98 ? 5.497 3.606 -3.617 1.00 97.06 98 ARG A O 1
ATOM 784 N N . GLN A 1 99 ? 5.010 2.795 -5.646 1.00 97.50 99 GLN A N 1
ATOM 785 C CA . GLN A 1 99 ? 3.586 3.138 -5.576 1.00 97.50 99 GLN A CA 1
ATOM 786 C C . GLN A 1 99 ? 2.853 2.300 -4.526 1.00 97.50 99 GLN A C 1
ATOM 788 O O . GLN A 1 99 ? 2.088 2.854 -3.747 1.00 97.50 99 GLN A O 1
ATOM 793 N N . ILE A 1 100 ? 3.114 0.992 -4.466 1.00 97.50 100 ILE A N 1
ATOM 794 C CA . ILE A 1 100 ? 2.508 0.100 -3.467 1.00 97.50 100 ILE A CA 1
ATOM 795 C C . ILE A 1 100 ? 2.931 0.504 -2.050 1.00 97.50 100 ILE A C 1
ATOM 797 O O . ILE A 1 100 ? 2.094 0.558 -1.159 1.00 97.50 100 ILE A O 1
ATOM 801 N N . GLU A 1 101 ? 4.200 0.850 -1.842 1.00 97.44 101 GLU A N 1
ATOM 802 C CA . GLU A 1 101 ? 4.698 1.344 -0.552 1.00 97.44 101 GLU A CA 1
ATOM 803 C C . GLU A 1 101 ? 4.033 2.661 -0.150 1.00 97.44 101 GLU A C 1
ATOM 805 O O . GLU A 1 101 ? 3.616 2.807 0.995 1.00 97.44 101 GLU A O 1
ATOM 810 N N . ALA A 1 102 ? 3.871 3.595 -1.090 1.00 97.94 102 ALA A N 1
ATOM 811 C CA . ALA A 1 102 ? 3.187 4.857 -0.829 1.00 97.94 102 ALA A CA 1
ATOM 812 C C . ALA A 1 102 ? 1.698 4.650 -0.513 1.00 97.94 102 ALA A C 1
ATOM 814 O O . ALA A 1 102 ? 1.175 5.281 0.401 1.00 97.94 102 ALA A O 1
ATOM 815 N N . ILE A 1 103 ? 1.023 3.744 -1.227 1.00 97.50 103 ILE A N 1
ATOM 816 C CA . ILE A 1 103 ? -0.385 3.407 -0.983 1.00 97.50 103 ILE A CA 1
ATOM 817 C C . ILE A 1 103 ? -0.537 2.741 0.386 1.00 97.50 103 ILE A C 1
ATOM 819 O O . ILE A 1 103 ? -1.365 3.168 1.184 1.00 97.50 103 ILE A O 1
ATOM 823 N N . ASN A 1 104 ? 0.287 1.741 0.695 1.00 97.75 104 ASN A N 1
ATOM 824 C CA . ASN A 1 104 ? 0.243 1.050 1.982 1.00 97.75 104 ASN A CA 1
ATOM 825 C C . ASN A 1 104 ? 0.607 1.992 3.136 1.00 97.75 104 ASN A C 1
ATOM 827 O O . ASN A 1 104 ? -0.045 1.973 4.177 1.00 97.75 104 ASN A O 1
ATOM 831 N N . GLY A 1 105 ? 1.606 2.853 2.934 1.00 98.12 105 GLY A N 1
ATOM 832 C CA . GLY A 1 105 ? 1.981 3.896 3.883 1.00 98.12 105 GLY A CA 1
ATOM 833 C C . GLY A 1 105 ? 0.838 4.879 4.129 1.00 98.12 105 GLY A C 1
ATOM 834 O O . GLY A 1 105 ? 0.531 5.178 5.280 1.00 98.12 105 GLY A O 1
ATOM 835 N N . ALA A 1 106 ? 0.145 5.320 3.076 1.00 98.00 106 ALA A N 1
ATOM 836 C CA . ALA A 1 106 ? -1.018 6.193 3.199 1.00 98.00 106 ALA A CA 1
ATOM 837 C C . ALA A 1 106 ? -2.170 5.517 3.959 1.00 98.00 106 ALA A C 1
ATOM 839 O O . ALA A 1 106 ? -2.731 6.127 4.867 1.00 98.00 106 ALA A O 1
ATOM 840 N N . TRP A 1 107 ? -2.484 4.250 3.661 1.00 98.19 107 TRP A N 1
ATOM 841 C CA . TRP A 1 107 ? -3.475 3.478 4.421 1.00 98.19 107 TRP A CA 1
ATOM 842 C C . TRP A 1 107 ? -3.103 3.364 5.899 1.00 98.19 107 TRP A C 1
ATOM 844 O O . TRP A 1 107 ? -3.962 3.570 6.754 1.00 98.19 107 TRP A O 1
ATOM 854 N N . ALA A 1 108 ? -1.832 3.100 6.210 1.00 96.88 108 ALA A N 1
ATOM 855 C CA . ALA A 1 108 ? -1.352 3.046 7.587 1.00 96.88 108 ALA A CA 1
ATOM 856 C C . ALA A 1 108 ? -1.488 4.405 8.288 1.00 96.88 108 ALA A C 1
ATOM 858 O O . ALA A 1 108 ? -1.957 4.460 9.420 1.00 96.88 108 ALA A O 1
ATOM 859 N N . MET A 1 109 ? -1.148 5.508 7.615 1.00 97.81 109 MET A N 1
ATOM 860 C CA . MET A 1 109 ? -1.301 6.856 8.170 1.00 97.81 109 MET A CA 1
ATOM 861 C C . MET A 1 109 ? -2.766 7.221 8.421 1.00 97.81 109 MET A C 1
ATOM 863 O O . MET A 1 109 ? -3.083 7.765 9.479 1.00 97.81 109 MET A O 1
ATOM 867 N N . ILE A 1 110 ? -3.660 6.916 7.476 1.00 95.50 110 ILE A N 1
ATOM 868 C CA . ILE A 1 110 ? -5.101 7.153 7.624 1.00 95.50 110 ILE A CA 1
ATOM 869 C C . ILE A 1 110 ? -5.648 6.295 8.764 1.00 95.50 110 ILE A C 1
ATOM 871 O O . ILE A 1 110 ? -6.314 6.824 9.648 1.00 95.50 110 ILE A O 1
ATOM 875 N N . GLY A 1 111 ? -5.333 4.999 8.776 1.00 94.81 111 GLY A N 1
ATOM 876 C CA . GLY A 1 111 ? -5.778 4.063 9.805 1.00 94.81 111 GLY A CA 1
ATOM 877 C C . GLY A 1 111 ? -5.291 4.447 11.201 1.00 94.81 111 GLY A C 1
ATOM 878 O O . GLY A 1 111 ? -6.085 4.474 12.135 1.00 94.81 111 GLY A O 1
ATOM 879 N N . LEU A 1 112 ? -4.017 4.828 11.337 1.00 93.81 112 LEU A N 1
ATOM 880 C CA . LEU A 1 112 ? -3.442 5.320 12.590 1.00 93.81 112 LEU A CA 1
ATOM 881 C C . LEU A 1 112 ? -4.153 6.594 13.064 1.00 93.81 112 LEU A C 1
ATOM 883 O O . LEU A 1 112 ? -4.538 6.698 14.226 1.00 93.81 112 LEU A O 1
ATOM 887 N N . THR A 1 113 ? -4.340 7.556 12.157 1.00 93.62 113 THR A N 1
ATOM 888 C CA . THR A 1 113 ? -4.960 8.848 12.483 1.00 93.62 113 THR A CA 1
ATOM 889 C C . THR A 1 113 ? -6.417 8.665 12.892 1.00 93.62 113 THR A C 1
ATOM 891 O O . THR A 1 113 ? -6.836 9.178 13.926 1.00 93.62 113 THR A O 1
ATOM 894 N N . ALA A 1 114 ? -7.185 7.905 12.110 1.00 92.81 114 ALA A N 1
ATOM 895 C CA . ALA A 1 114 ? -8.571 7.584 12.423 1.00 92.81 114 ALA A CA 1
ATOM 896 C C . ALA A 1 114 ? -8.670 6.825 13.753 1.00 92.81 114 ALA A C 1
ATOM 898 O O . ALA A 1 114 ? -9.488 7.182 14.596 1.00 92.81 114 ALA A O 1
ATOM 899 N N . GLY A 1 115 ? -7.791 5.843 13.974 1.00 89.06 115 GLY A N 1
ATOM 900 C CA . GLY A 1 115 ? -7.724 5.079 15.214 1.00 89.06 115 GLY A CA 1
ATOM 901 C C . GLY A 1 115 ? -7.523 5.970 16.439 1.00 89.06 115 GLY A C 1
ATOM 902 O O . GLY A 1 115 ? -8.318 5.900 17.373 1.00 89.06 115 GLY A O 1
ATOM 903 N N . LEU A 1 116 ? -6.542 6.876 16.397 1.00 90.69 116 LEU A N 1
ATOM 904 C CA . LEU A 1 116 ? -6.276 7.810 17.494 1.00 90.69 116 LEU A CA 1
ATOM 905 C C . LEU A 1 116 ? -7.445 8.776 17.740 1.00 90.69 116 LEU A C 1
ATOM 907 O O . LEU A 1 116 ? -7.783 9.052 18.888 1.00 90.69 116 LEU A O 1
ATOM 911 N N . VAL A 1 117 ? -8.076 9.293 16.679 1.00 93.31 117 VAL A N 1
ATOM 912 C CA . VAL A 1 117 ? -9.226 10.207 16.803 1.00 93.31 117 VAL A CA 1
ATOM 913 C C . VAL A 1 117 ? -10.413 9.513 17.473 1.00 93.31 117 VAL A C 1
ATOM 915 O O . VAL A 1 117 ? -11.066 10.107 18.334 1.00 93.31 117 VAL A O 1
ATOM 918 N N . ILE A 1 118 ? -10.702 8.262 17.106 1.00 90.75 118 ILE A N 1
ATOM 919 C CA . ILE A 1 118 ? -11.845 7.539 17.670 1.00 90.75 118 ILE A CA 1
ATOM 920 C C . ILE A 1 118 ? -11.530 7.043 19.087 1.00 90.75 118 ILE A C 1
ATOM 922 O O . ILE A 1 118 ? -12.383 7.165 19.968 1.00 90.75 118 ILE A O 1
ATOM 926 N N . GLU A 1 119 ? -10.314 6.556 19.349 1.00 90.75 119 GLU A N 1
ATOM 927 C CA . GLU A 1 119 ? -9.852 6.202 20.699 1.00 90.75 119 GLU A CA 1
ATOM 928 C C . GLU A 1 119 ? -9.881 7.417 21.633 1.00 90.75 119 GLU A C 1
ATOM 930 O O . GLU A 1 119 ? -10.450 7.341 22.718 1.00 90.75 119 GLU A O 1
ATOM 935 N N . GLY A 1 120 ? -9.392 8.576 21.185 1.00 89.88 120 GLY A N 1
ATOM 936 C CA . GLY A 1 120 ? -9.435 9.812 21.965 1.00 89.88 120 GLY A CA 1
ATOM 937 C C . GLY A 1 120 ? -10.856 10.292 22.279 1.00 89.88 120 GLY A C 1
ATOM 938 O O . GLY A 1 120 ? -11.085 10.883 23.331 1.00 89.88 120 GLY A O 1
ATOM 939 N N . ARG A 1 121 ? -11.831 10.025 21.397 1.00 91.75 121 ARG A N 1
ATOM 940 C CA . ARG A 1 121 ? -13.237 10.400 21.618 1.00 91.75 121 ARG A CA 1
ATOM 941 C C . ARG A 1 121 ? -13.998 9.411 22.499 1.00 91.75 121 ARG A C 1
ATOM 943 O O . ARG A 1 121 ? -14.872 9.827 23.252 1.00 91.75 121 ARG A O 1
ATOM 950 N N . THR A 1 122 ? -13.734 8.117 22.355 1.00 90.38 122 THR A N 1
ATOM 951 C CA . THR A 1 122 ? -14.514 7.055 23.019 1.00 90.38 122 THR A CA 1
ATOM 952 C C . THR A 1 122 ? -13.847 6.498 24.272 1.00 90.38 122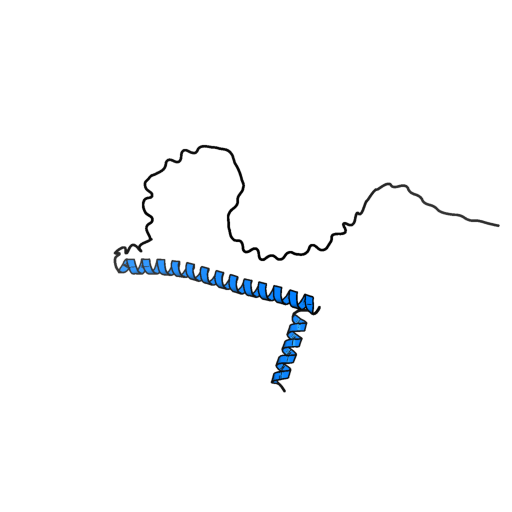 THR A C 1
ATOM 954 O O . THR A 1 122 ? -14.533 5.893 25.091 1.00 90.38 122 THR A O 1
ATOM 957 N N . GLY A 1 123 ? -12.531 6.666 24.423 1.00 90.38 123 GLY A N 1
ATOM 958 C CA . GLY A 1 123 ? -11.730 6.067 25.491 1.00 90.38 123 GLY A CA 1
ATOM 959 C C . GLY A 1 123 ? -11.565 4.547 25.382 1.00 90.38 123 GLY A C 1
ATOM 960 O O . GLY A 1 123 ? -11.050 3.927 26.307 1.00 90.38 123 GLY A O 1
ATOM 961 N N . LYS A 1 124 ? -12.017 3.936 24.281 1.00 88.75 124 LYS A N 1
ATOM 962 C CA . LYS A 1 124 ? -11.954 2.488 24.041 1.00 88.75 124 LYS A CA 1
ATOM 963 C C . LYS A 1 124 ? -10.884 2.167 23.016 1.00 88.75 124 LYS A C 1
ATOM 965 O O . LYS A 1 124 ? -10.723 2.911 22.049 1.00 88.75 124 LYS A O 1
ATOM 970 N N . SER A 1 125 ? -10.220 1.026 23.178 1.00 87.56 125 SER A N 1
ATOM 971 C CA . SER A 1 125 ? -9.231 0.560 22.203 1.00 87.56 125 SER A CA 1
ATOM 972 C C . SER A 1 125 ? -9.867 0.299 20.829 1.00 87.56 125 SER A C 1
ATOM 974 O O . SER A 1 125 ? -11.038 -0.073 20.722 1.00 87.56 125 SER A O 1
ATOM 976 N N . ILE A 1 126 ? -9.079 0.450 19.761 1.00 87.75 126 ILE A N 1
ATOM 977 C CA . ILE A 1 126 ? -9.520 0.228 18.370 1.00 87.75 126 ILE A CA 1
ATOM 978 C C . ILE A 1 126 ? -10.114 -1.174 18.159 1.00 87.75 126 ILE A C 1
ATOM 980 O O . ILE A 1 126 ? -11.099 -1.323 17.439 1.00 87.75 126 ILE A O 1
ATOM 984 N N . LEU A 1 127 ? -9.553 -2.203 18.805 1.00 88.88 127 LEU A N 1
ATOM 985 C CA . LEU A 1 127 ? -10.034 -3.584 18.685 1.00 88.88 127 LEU A CA 1
ATOM 986 C C . LEU A 1 127 ? -11.407 -3.780 19.330 1.00 88.88 127 LEU A C 1
ATOM 988 O O . LEU A 1 127 ? -12.261 -4.453 18.757 1.00 88.88 127 LEU A O 1
ATOM 992 N N . GLU A 1 128 ? -11.633 -3.176 20.497 1.00 89.69 128 GLU A N 1
ATOM 993 C CA . GLU A 1 128 ? -12.917 -3.251 21.194 1.00 89.69 128 GLU A CA 1
ATOM 994 C C . GLU A 1 128 ? -14.024 -2.573 20.377 1.00 89.69 128 GLU A C 1
ATOM 996 O O . GLU A 1 128 ? -15.115 -3.122 20.216 1.00 89.69 128 GLU A O 1
ATOM 1001 N N . GLN A 1 129 ? -13.722 -1.411 19.791 1.00 89.69 129 GLN A N 1
ATOM 1002 C CA . GLN A 1 129 ? -14.648 -0.720 18.895 1.00 89.69 129 GLN A CA 1
ATOM 1003 C C . GLN A 1 129 ? -14.943 -1.548 17.643 1.00 89.69 129 GLN A C 1
ATOM 1005 O O . GLN A 1 129 ? -16.104 -1.698 17.264 1.00 89.69 129 GLN A O 1
ATOM 1010 N N . LEU A 1 130 ? -13.911 -2.118 17.015 1.00 90.69 130 LEU A N 1
ATOM 1011 C CA . LEU A 1 130 ? -14.066 -2.927 15.810 1.00 90.69 130 LEU A CA 1
ATOM 1012 C C . LEU A 1 130 ? -14.908 -4.181 16.074 1.00 90.69 130 LEU A C 1
ATOM 1014 O O . LEU A 1 130 ? -15.804 -4.482 15.290 1.00 90.69 130 LEU A O 1
ATOM 1018 N N . ALA A 1 131 ? -14.672 -4.875 17.190 1.00 91.94 131 ALA A N 1
ATOM 1019 C CA . ALA A 1 131 ? -15.471 -6.027 17.602 1.00 91.94 131 ALA A CA 1
ATOM 1020 C C . ALA A 1 131 ? -16.933 -5.638 17.869 1.00 91.94 131 ALA A C 1
ATOM 1022 O O . ALA A 1 131 ? -17.845 -6.342 17.435 1.00 91.94 131 ALA A O 1
ATOM 1023 N N . GLY A 1 132 ? -17.159 -4.492 18.520 1.00 89.62 132 GLY A N 1
ATOM 1024 C CA . GLY A 1 132 ? -18.496 -3.951 18.755 1.00 89.62 132 GLY A CA 1
ATOM 1025 C C . GLY A 1 132 ? -19.250 -3.662 17.455 1.00 89.62 132 GLY A C 1
ATOM 1026 O O . GLY A 1 132 ? -20.371 -4.138 17.277 1.00 89.62 132 GLY A O 1
ATOM 1027 N N . TYR A 1 133 ? -18.626 -2.951 16.510 1.00 91.56 133 TYR A N 1
ATOM 1028 C CA . TYR A 1 133 ? -19.233 -2.683 15.203 1.00 91.56 133 TYR A CA 1
ATOM 1029 C C . TYR A 1 133 ? -19.465 -3.968 14.406 1.00 91.56 133 TYR A C 1
ATOM 1031 O O . TYR A 1 133 ? -20.543 -4.161 13.843 1.00 91.56 133 TYR A O 1
ATOM 1039 N N . TRP A 1 134 ? -18.500 -4.888 14.405 1.00 93.00 134 TRP A N 1
ATOM 1040 C CA . TRP A 1 134 ? -18.641 -6.169 13.721 1.00 93.00 134 TRP A CA 1
ATOM 1041 C C . TRP A 1 134 ? -19.822 -6.979 14.260 1.00 93.00 134 TRP A C 1
ATOM 1043 O O . TRP A 1 134 ? -20.647 -7.456 13.483 1.00 93.00 134 TRP A O 1
ATOM 1053 N N . PHE A 1 135 ? -19.961 -7.060 15.585 1.00 93.12 135 PHE A N 1
ATOM 1054 C CA . PHE A 1 135 ? -21.094 -7.722 16.225 1.00 93.12 135 PHE A CA 1
ATOM 1055 C C . PHE A 1 135 ? -22.430 -7.096 15.809 1.00 93.12 135 PHE A C 1
ATOM 1057 O O . PHE A 1 135 ? -23.355 -7.823 15.453 1.00 93.12 135 PHE A O 1
ATOM 1064 N N . THR A 1 136 ? -22.529 -5.760 15.776 1.00 92.94 136 THR A N 1
ATOM 1065 C CA . THR A 1 136 ? -23.761 -5.087 15.328 1.00 92.94 136 THR A CA 1
ATOM 1066 C C . T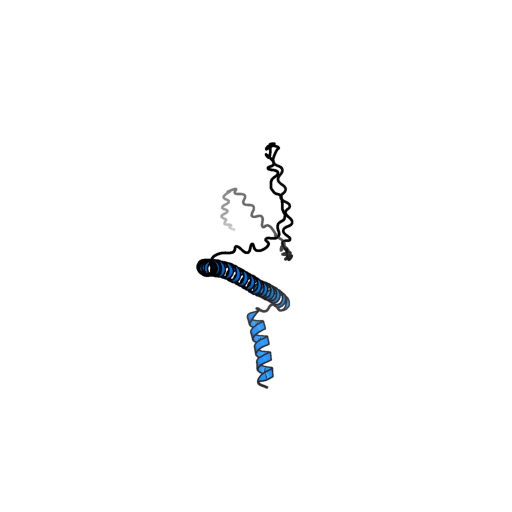HR A 1 136 ? -24.114 -5.394 13.872 1.00 92.94 136 THR A C 1
ATOM 1068 O O . THR A 1 136 ? -25.287 -5.593 13.565 1.00 92.94 136 THR A O 1
ATOM 1071 N N . ILE A 1 137 ? -23.116 -5.494 12.987 1.00 92.81 137 ILE A N 1
ATOM 1072 C CA . ILE A 1 137 ? -23.314 -5.831 11.571 1.00 92.81 137 ILE A CA 1
ATOM 1073 C C . ILE A 1 137 ? -23.782 -7.280 11.432 1.00 92.81 137 ILE A C 1
ATOM 1075 O O . ILE A 1 137 ? -24.789 -7.538 10.781 1.00 92.81 137 ILE A O 1
ATOM 1079 N N . VAL A 1 138 ? -23.096 -8.232 12.069 1.00 93.88 138 VAL A N 1
ATOM 1080 C CA . VAL A 1 138 ? -23.480 -9.652 12.013 1.00 93.88 138 VAL A CA 1
ATOM 1081 C C . VAL A 1 138 ? -24.889 -9.849 12.571 1.00 93.88 138 VAL A C 1
ATOM 1083 O O . VAL A 1 138 ? -25.709 -10.510 11.943 1.00 93.88 138 VAL A O 1
ATOM 1086 N N . HIS A 1 139 ? -25.204 -9.223 13.705 1.00 91.81 139 HIS A N 1
ATOM 1087 C CA . HIS A 1 139 ? -26.534 -9.293 14.305 1.00 91.81 139 HIS A CA 1
ATOM 1088 C C . HIS A 1 139 ? -27.625 -8.682 13.409 1.00 91.81 139 HIS A C 1
ATOM 1090 O O . HIS A 1 139 ? -28.769 -9.123 13.455 1.00 91.81 139 HIS A O 1
ATOM 1096 N N . PHE A 1 140 ? -27.299 -7.689 12.578 1.00 92.75 140 PHE A N 1
ATOM 1097 C CA . PHE A 1 140 ? -28.239 -7.143 11.598 1.00 92.75 140 PHE A CA 1
ATOM 1098 C C . PHE A 1 140 ? -28.570 -8.144 10.478 1.00 92.75 140 PHE A C 1
ATOM 1100 O O . PHE A 1 140 ? -29.718 -8.214 10.058 1.00 92.75 140 PHE A O 1
ATOM 1107 N N . PHE A 1 141 ? -27.593 -8.934 10.021 1.00 90.00 141 PHE A N 1
ATOM 1108 C CA . PHE A 1 141 ? -27.784 -9.909 8.935 1.00 90.00 141 PHE A CA 1
ATOM 1109 C C . PHE A 1 141 ? -28.321 -11.272 9.385 1.00 90.00 141 PHE A C 1
ATOM 1111 O O . PHE A 1 141 ? -28.895 -11.990 8.574 1.00 90.00 141 PHE A O 1
ATOM 1118 N N . VAL A 1 142 ? -28.108 -11.652 10.645 1.00 87.12 142 VAL A N 1
ATOM 1119 C CA . VAL A 1 142 ? -28.582 -12.931 11.210 1.00 87.12 142 VAL A CA 1
ATOM 1120 C C . VAL A 1 142 ? -30.014 -12.823 11.767 1.00 87.12 142 VAL A C 1
ATOM 1122 O O . VAL A 1 142 ? -30.579 -13.819 12.211 1.00 87.12 142 VAL A O 1
ATOM 1125 N N . ARG A 1 143 ? -30.613 -11.628 11.739 1.00 57.84 143 ARG A N 1
ATOM 1126 C CA . ARG A 1 143 ? -31.985 -11.383 12.192 1.00 57.84 143 ARG A CA 1
ATOM 1127 C C . ARG A 1 143 ? -33.042 -11.778 11.164 1.00 57.84 143 ARG A C 1
ATOM 1129 O O . ARG A 1 143 ? -32.816 -11.539 9.961 1.00 57.84 143 ARG A O 1
#

Sequence (143 aa):
MVSMSSCLLSINGNFLLSSQYPSRPPTLVKWGFRMDQDGSSVTKRIKSQAFRILANPNVSGNSNPMKEVIMVDPLEAKQLAAKQMKEIQRRERFKRRRQIEAINGAWAMIGLTAGLVIEGRTGKSILEQLAGYWFTIVHFFVR

pLDDT: mean 70.62, std 22.6, range [32.38, 98.19]

Radius of gyration: 36.15 Å; chains: 1; bounding box: 70×46×128 Å

Secondary structure (DSSP, 8-state):
-------------------------------------------------------------------------HHHHHHHHHHHHHHHHHHHHHHHHHHHHHHHHHHHHHHHHHHHHHHHHH-S-HHHHHHHHHHHHHHHH--